Protein AF-A0A7Y4T4Z6-F1 (afdb_monomer_lite)

Foldseek 3Di:
DLVCLLVPHDLCVVCVVVVHDSVVCCVPCVVSNVVSPVNNVVVVLVVLVVCVVVPNVVSVVCCCVPPVVDDDPPPPPPDPDDPPPPPPVVVVVVVVVVVVVVVVVVVPPDPDD

Secondary structure (DSSP, 8-state):
-HHHHHTT--HHHHHHHTTS-HHHHHHHSHHHHHHHHHHHHHHHHHHHHHHHHTT-HHHHHHHHHHTS--PPPP--S---S-------HHHHHHHHHHHHHHHHHHTT-----

Structure (mmCIF, N/CA/C/O backbone):
data_AF-A0A7Y4T4Z6-F1
#
_entry.id   AF-A0A7Y4T4Z6-F1
#
loop_
_atom_site.group_PDB
_atom_site.id
_atom_site.type_symbol
_atom_site.label_atom_id
_atom_site.label_alt_id
_atom_site.label_comp_id
_atom_site.label_asym_id
_atom_site.label_entity_id
_atom_site.label_seq_id
_atom_site.pdbx_PDB_ins_code
_atom_site.Cartn_x
_atom_site.Cartn_y
_atom_site.Cartn_z
_atom_site.occupancy
_atom_site.B_iso_or_equiv
_atom_site.auth_seq_id
_atom_site.auth_comp_id
_atom_site.auth_asym_id
_atom_site.auth_atom_id
_atom_site.pdbx_PDB_model_num
ATOM 1 N N . MET A 1 1 ? -14.695 -7.159 9.136 1.00 81.31 1 MET A N 1
ATOM 2 C CA . MET A 1 1 ? -13.560 -6.290 9.527 1.00 81.31 1 MET A CA 1
ATOM 3 C C . MET A 1 1 ? -12.352 -6.483 8.627 1.00 81.31 1 MET A C 1
ATOM 5 O O . MET A 1 1 ? -11.895 -5.489 8.085 1.00 81.31 1 MET A O 1
ATOM 9 N N . ARG A 1 2 ? -11.907 -7.725 8.370 1.00 87.62 2 ARG A N 1
ATOM 10 C CA . ARG A 1 2 ? -10.784 -8.021 7.458 1.00 87.62 2 ARG A CA 1
ATOM 11 C C . ARG A 1 2 ? -10.873 -7.312 6.099 1.00 87.62 2 ARG A C 1
ATOM 13 O O . ARG A 1 2 ? -9.948 -6.604 5.742 1.00 87.62 2 ARG A O 1
ATOM 20 N N . GLN A 1 3 ? -12.008 -7.403 5.398 1.00 91.69 3 GLN A N 1
ATOM 21 C CA . GLN A 1 3 ? -12.166 -6.754 4.086 1.00 91.69 3 GLN A CA 1
ATOM 22 C C . GLN A 1 3 ? -11.968 -5.233 4.131 1.00 91.69 3 GLN A C 1
ATOM 24 O O . GLN A 1 3 ? -11.367 -4.671 3.225 1.00 91.69 3 GLN A O 1
ATOM 29 N N . LEU A 1 4 ? -12.436 -4.577 5.199 1.00 91.31 4 LEU A N 1
ATOM 30 C CA . LEU A 1 4 ? -12.262 -3.134 5.385 1.00 91.31 4 LEU A CA 1
ATOM 31 C C . LEU A 1 4 ? -10.789 -2.782 5.656 1.00 91.31 4 LEU A C 1
ATOM 33 O O . LEU A 1 4 ? -10.313 -1.747 5.207 1.00 91.31 4 LEU A O 1
ATOM 37 N N . ALA A 1 5 ? -10.052 -3.665 6.333 1.00 91.06 5 ALA A N 1
ATOM 38 C CA . ALA A 1 5 ? -8.611 -3.512 6.508 1.00 91.06 5 ALA A CA 1
ATOM 39 C C . ALA A 1 5 ? -7.831 -3.754 5.201 1.00 91.06 5 ALA A C 1
ATOM 41 O O . ALA A 1 5 ? -6.894 -3.013 4.925 1.00 91.06 5 ALA A O 1
ATOM 42 N N . ILE A 1 6 ? -8.244 -4.721 4.368 1.00 91.44 6 ILE A N 1
ATOM 43 C CA . ILE A 1 6 ? -7.610 -5.007 3.065 1.00 91.44 6 ILE A CA 1
ATOM 44 C C . ILE A 1 6 ? -7.692 -3.801 2.126 1.00 91.44 6 ILE A C 1
ATOM 46 O O . ILE A 1 6 ? -6.735 -3.482 1.428 1.00 91.44 6 ILE A O 1
ATOM 50 N N . VAL A 1 7 ? -8.826 -3.100 2.110 1.00 92.25 7 VAL A N 1
ATOM 51 C CA . VAL A 1 7 ? -8.978 -1.889 1.285 1.00 92.25 7 VAL A CA 1
ATOM 52 C C . VAL A 1 7 ? -8.260 -0.665 1.875 1.00 92.25 7 VAL A C 1
ATOM 54 O O . VAL A 1 7 ? -8.274 0.396 1.260 1.00 92.25 7 VAL A O 1
ATOM 57 N N . GLY A 1 8 ? -7.630 -0.794 3.049 1.00 90.25 8 GLY A N 1
ATOM 58 C CA . GLY A 1 8 ? -6.825 0.259 3.669 1.00 90.25 8 GLY A CA 1
ATOM 59 C C . GLY A 1 8 ? -7.607 1.289 4.488 1.00 90.25 8 GLY A C 1
ATOM 60 O O . GLY A 1 8 ? -7.092 2.383 4.714 1.00 90.25 8 GLY A O 1
ATOM 61 N N . LEU A 1 9 ? -8.831 0.986 4.942 1.00 93.38 9 LEU A N 1
ATOM 62 C CA . LEU A 1 9 ? -9.577 1.930 5.784 1.00 93.38 9 LEU A CA 1
ATOM 63 C C . LEU A 1 9 ? -8.883 2.137 7.147 1.00 93.38 9 LEU A C 1
ATOM 65 O O . LEU A 1 9 ? -8.449 1.162 7.773 1.00 93.38 9 LEU A O 1
ATOM 69 N N . PRO A 1 10 ? -8.846 3.377 7.673 1.00 92.69 10 PRO A N 1
ATOM 70 C CA . PRO A 1 10 ? -8.380 3.642 9.029 1.00 92.69 10 PRO A CA 1
ATOM 71 C C . PRO A 1 10 ? -9.191 2.868 10.077 1.00 92.69 10 PRO A C 1
ATOM 73 O O . PRO A 1 10 ? -10.418 2.782 9.995 1.00 92.69 10 PRO A O 1
ATOM 76 N N . GLN A 1 11 ? -8.523 2.347 11.114 1.00 93.06 11 GLN A N 1
ATOM 77 C CA . GLN A 1 11 ? -9.182 1.542 12.157 1.00 93.06 11 GLN A CA 1
ATOM 78 C C . GLN A 1 11 ? -10.309 2.296 12.881 1.00 93.06 11 GLN A C 1
ATOM 80 O O . GLN A 1 11 ? -11.279 1.669 13.302 1.00 93.06 11 GLN A O 1
ATOM 85 N N . ASP A 1 12 ? -10.218 3.622 12.998 1.00 94.75 12 ASP A N 1
ATOM 86 C CA . ASP A 1 12 ? -11.267 4.441 13.613 1.00 94.75 12 ASP A CA 1
ATOM 87 C C . ASP A 1 12 ? -12.540 4.487 12.761 1.00 94.75 12 ASP A C 1
ATOM 89 O O . ASP A 1 12 ? -13.646 4.423 13.298 1.00 94.75 12 ASP A O 1
ATOM 93 N N . ASP A 1 13 ? -12.414 4.520 11.434 1.00 95.88 13 ASP A N 1
ATOM 94 C CA . ASP A 1 13 ? -13.568 4.476 10.534 1.00 95.88 13 ASP A CA 1
ATOM 95 C C . ASP A 1 13 ? -14.165 3.070 10.469 1.00 95.88 13 ASP A C 1
ATOM 97 O O . ASP A 1 13 ? -15.387 2.910 10.490 1.00 95.88 13 ASP A O 1
ATOM 101 N N . ILE A 1 14 ? -13.320 2.034 10.525 1.00 94.88 14 ILE A N 1
ATOM 102 C CA . ILE A 1 14 ? -13.776 0.650 10.701 1.00 94.88 14 ILE A CA 1
ATOM 103 C C . ILE A 1 14 ? -14.560 0.515 12.013 1.00 94.88 14 ILE A C 1
ATOM 105 O O . ILE A 1 14 ? -15.605 -0.131 12.030 1.00 94.88 14 ILE A O 1
ATOM 109 N N . ALA A 1 15 ? -14.108 1.146 13.102 1.00 95.44 15 ALA A N 1
ATOM 110 C CA . ALA A 1 15 ? -14.797 1.115 14.391 1.00 95.44 15 ALA A CA 1
ATOM 111 C C . ALA A 1 15 ? -16.175 1.799 14.327 1.00 95.44 15 ALA A C 1
ATOM 113 O O . ALA A 1 15 ? -17.153 1.241 14.835 1.00 95.44 15 ALA A O 1
ATOM 114 N N . LYS A 1 16 ? -16.279 2.949 13.642 1.00 95.81 16 LYS A N 1
ATOM 115 C CA . LYS A 1 16 ? -17.558 3.642 13.389 1.00 95.81 16 LYS A CA 1
ATOM 116 C C . LYS A 1 16 ? -18.523 2.766 12.588 1.00 95.81 16 LYS A C 1
ATOM 118 O O . LYS A 1 16 ? -19.674 2.608 12.989 1.00 95.81 16 LYS A O 1
ATOM 123 N N . LEU A 1 17 ? -18.051 2.143 11.505 1.00 94.31 17 LEU A N 1
ATOM 124 C CA . LEU A 1 17 ? -18.849 1.223 10.680 1.00 94.31 17 LEU A CA 1
ATOM 125 C C . LEU A 1 17 ? -19.286 -0.021 11.466 1.00 94.31 17 LEU A C 1
ATOM 127 O O . LEU A 1 17 ? -20.420 -0.478 11.339 1.00 94.31 17 LEU A O 1
ATOM 131 N N . A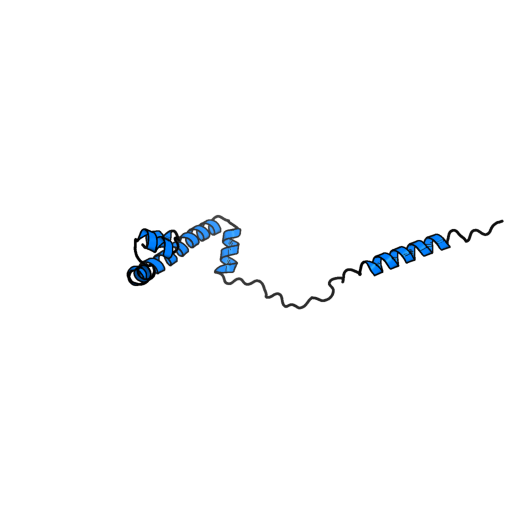LA A 1 18 ? -18.405 -0.529 12.326 1.00 91.69 18 ALA A N 1
ATOM 132 C CA . ALA A 1 18 ? -18.661 -1.639 13.237 1.00 91.69 18 ALA A CA 1
ATOM 133 C C . ALA A 1 18 ? -19.560 -1.270 14.429 1.00 91.69 18 ALA A C 1
ATOM 135 O O . ALA A 1 18 ? -19.902 -2.152 15.217 1.00 91.69 18 ALA A O 1
ATOM 136 N N . ARG A 1 19 ? -19.901 0.018 14.594 1.00 94.62 19 ARG A N 1
ATOM 137 C CA . ARG A 1 19 ? -20.644 0.569 15.738 1.00 94.62 19 ARG A CA 1
ATOM 138 C C . ARG A 1 19 ? -20.044 0.156 17.086 1.00 94.62 19 ARG A C 1
ATOM 140 O O . ARG A 1 19 ? -20.763 -0.158 18.032 1.00 94.62 19 ARG A O 1
ATOM 147 N N . CYS A 1 20 ? -18.716 0.144 17.179 1.00 94.25 20 CYS A N 1
ATOM 148 C CA . CYS A 1 20 ? -18.000 -0.208 18.402 1.00 94.25 20 CYS A CA 1
ATOM 149 C C . CYS A 1 20 ? -16.887 0.800 18.706 1.00 94.25 20 CYS A C 1
ATOM 151 O O . CYS A 1 20 ? -16.483 1.586 17.853 1.00 94.25 20 CYS A O 1
ATOM 153 N N . SER A 1 21 ? -16.375 0.786 19.940 1.00 94.00 21 SER A N 1
ATOM 154 C CA . SER A 1 21 ? -15.224 1.628 20.280 1.00 94.00 21 SER A CA 1
ATOM 155 C C . SER A 1 21 ? -13.946 1.114 19.591 1.00 94.00 21 SER A C 1
ATOM 157 O O . SER A 1 21 ? -13.776 -0.106 19.475 1.00 94.00 21 SER A O 1
ATOM 159 N N . PRO A 1 22 ? -12.981 1.982 19.227 1.00 93.56 22 PRO A N 1
ATOM 160 C CA . PRO A 1 22 ? -11.697 1.543 18.669 1.00 93.56 22 PRO A CA 1
ATOM 161 C C . PRO A 1 22 ? -10.943 0.561 19.580 1.00 93.56 22 PRO A C 1
ATOM 163 O O . PRO A 1 22 ? -10.269 -0.358 19.112 1.00 93.56 22 PRO A O 1
ATOM 166 N N . LYS A 1 23 ? -11.091 0.706 20.905 1.00 94.94 23 LYS A N 1
ATOM 167 C CA . LYS A 1 23 ? -10.522 -0.225 21.891 1.00 94.94 23 LYS A CA 1
ATOM 168 C C . LYS A 1 23 ? -11.164 -1.611 21.788 1.00 94.94 23 LYS A C 1
ATOM 170 O O . LYS A 1 23 ? -10.455 -2.613 21.831 1.00 94.94 23 LYS A O 1
ATOM 175 N N . THR A 1 24 ? -12.486 -1.672 21.623 1.00 95.38 24 THR A N 1
ATOM 176 C CA . THR A 1 24 ? -13.226 -2.925 21.410 1.00 95.38 24 THR A CA 1
ATOM 177 C C . THR A 1 24 ? -12.829 -3.574 20.089 1.00 95.38 24 THR A C 1
ATOM 179 O O . THR A 1 24 ? -12.588 -4.782 20.073 1.00 95.38 24 THR A O 1
ATOM 182 N N . LEU A 1 25 ? -12.690 -2.781 19.021 1.00 94.31 25 LEU A N 1
ATOM 183 C CA . LEU A 1 25 ? -12.268 -3.260 17.707 1.00 94.31 25 LEU A CA 1
ATOM 184 C C . LEU A 1 25 ? -10.895 -3.944 17.784 1.00 94.31 25 LEU A C 1
ATOM 186 O O . LEU A 1 25 ? -10.764 -5.103 17.404 1.00 94.31 25 LEU A O 1
ATOM 190 N N . ARG A 1 26 ? -9.891 -3.274 18.364 1.00 93.81 26 ARG A N 1
ATOM 191 C CA . ARG A 1 26 ? -8.540 -3.839 18.518 1.00 93.81 26 ARG A CA 1
ATOM 192 C C . ARG A 1 26 ? -8.479 -5.033 19.466 1.00 93.81 26 ARG A C 1
ATOM 194 O O . ARG A 1 26 ? -7.569 -5.835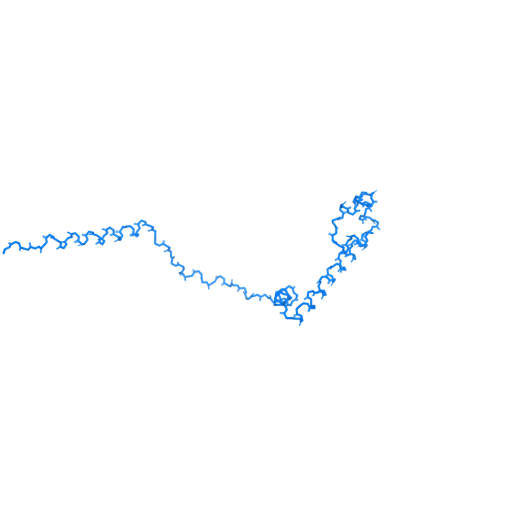 19.338 1.00 93.81 26 ARG A O 1
ATOM 201 N N . LYS A 1 27 ? -9.395 -5.155 20.431 1.00 95.06 27 LYS A N 1
ATOM 202 C CA . LYS A 1 27 ? -9.415 -6.302 21.352 1.00 95.06 27 LYS A CA 1
ATOM 203 C C . LYS A 1 27 ? -9.937 -7.571 20.676 1.00 95.06 27 LYS A C 1
ATOM 205 O O . LYS A 1 27 ? -9.391 -8.639 20.919 1.00 95.06 27 LYS A O 1
ATOM 210 N N . HIS A 1 28 ? -10.983 -7.454 19.857 1.00 94.19 28 HIS A N 1
ATOM 211 C CA . HIS A 1 28 ? -11.681 -8.617 19.296 1.00 94.19 28 HIS A CA 1
ATOM 212 C C . HIS A 1 28 ? -11.263 -8.942 17.863 1.00 94.19 28 HIS A C 1
ATOM 214 O O . HIS A 1 28 ? -11.380 -10.093 17.466 1.00 94.19 28 HIS A O 1
ATOM 220 N N . PHE A 1 29 ? -10.762 -7.955 17.113 1.00 93.81 29 PHE A N 1
ATOM 221 C CA . PHE A 1 29 ? -10.445 -8.100 15.691 1.00 93.81 29 PHE A CA 1
ATOM 222 C C . PHE A 1 29 ? -8.978 -7.795 15.354 1.00 93.81 29 PHE A C 1
ATOM 224 O O . PHE A 1 29 ? -8.669 -7.409 14.228 1.00 93.81 29 PHE A O 1
ATOM 231 N N . ARG A 1 30 ? -8.057 -7.897 16.329 1.00 93.12 30 ARG A N 1
ATOM 232 C CA . ARG A 1 30 ? -6.628 -7.587 16.112 1.00 93.12 30 ARG A CA 1
ATOM 233 C C . ARG A 1 30 ? -6.061 -8.383 14.943 1.00 93.12 30 ARG A C 1
ATOM 235 O O . ARG A 1 30 ? -5.452 -7.805 14.052 1.00 93.12 30 ARG A O 1
ATOM 242 N N . ARG A 1 31 ? -6.301 -9.693 14.955 1.00 94.19 31 ARG A N 1
ATOM 243 C CA . ARG A 1 31 ? -5.781 -10.614 13.950 1.00 94.19 31 ARG A CA 1
ATOM 244 C C . ARG A 1 31 ? -6.273 -10.238 12.555 1.00 94.19 31 ARG A C 1
ATOM 246 O O . ARG A 1 31 ? -5.467 -10.104 11.649 1.00 94.19 31 ARG A O 1
ATOM 253 N N . GLU A 1 32 ? -7.569 -9.990 12.394 1.00 93.31 32 GLU A N 1
ATOM 254 C CA . GLU A 1 32 ? -8.164 -9.624 11.107 1.00 93.31 32 GLU A CA 1
ATOM 255 C C . GLU A 1 32 ? -7.648 -8.281 10.576 1.00 93.31 32 GLU A C 1
ATOM 257 O O . GLU A 1 32 ? -7.566 -8.095 9.362 1.00 93.31 32 GLU A O 1
ATOM 262 N N . LEU A 1 33 ? -7.340 -7.334 11.470 1.00 93.44 33 LEU A N 1
ATOM 263 C CA . LEU A 1 33 ? -6.760 -6.039 11.108 1.00 93.44 33 LEU A CA 1
ATOM 264 C C . LEU A 1 33 ? -5.313 -6.193 10.629 1.00 93.44 33 LEU A C 1
ATOM 266 O O . LEU A 1 33 ? -4.948 -5.614 9.607 1.00 93.44 33 LEU A O 1
ATOM 270 N N . ASP A 1 34 ? -4.513 -6.985 11.342 1.00 92.19 34 ASP A N 1
ATOM 271 C CA . ASP A 1 34 ? -3.105 -7.203 11.010 1.00 92.19 34 ASP A CA 1
ATOM 272 C C . ASP A 1 34 ? -2.967 -8.034 9.718 1.00 92.19 34 ASP A C 1
ATOM 274 O O . ASP A 1 34 ? -2.230 -7.657 8.805 1.00 92.19 34 ASP A O 1
ATOM 278 N N . GLU A 1 35 ? -3.739 -9.119 9.595 1.00 95.00 35 GLU A N 1
ATOM 279 C CA . GLU A 1 35 ? -3.799 -9.951 8.386 1.00 95.00 35 GLU A CA 1
ATOM 280 C C . GLU A 1 35 ? -4.294 -9.153 7.178 1.00 95.00 35 GLU A C 1
ATOM 282 O O . GLU A 1 35 ? -3.711 -9.249 6.100 1.00 95.00 35 GLU A O 1
ATOM 287 N N . GLY A 1 36 ? -5.335 -8.329 7.353 1.00 93.50 36 GLY A N 1
ATOM 288 C CA . GLY A 1 36 ? -5.872 -7.503 6.274 1.00 93.50 36 GLY A CA 1
ATOM 289 C C . GLY A 1 36 ? -4.853 -6.490 5.747 1.00 93.50 36 GLY A C 1
ATOM 290 O O . GLY A 1 36 ? -4.718 -6.336 4.535 1.00 93.50 36 GLY A O 1
ATOM 291 N N . GLY A 1 37 ? -4.081 -5.855 6.634 1.00 91.81 37 GLY A N 1
ATOM 292 C CA . GLY A 1 37 ? -3.002 -4.951 6.229 1.00 91.81 37 GLY A CA 1
ATOM 293 C C . GLY A 1 37 ? -1.861 -5.671 5.500 1.00 91.81 37 GLY A C 1
ATOM 294 O O . GLY A 1 37 ? -1.355 -5.180 4.489 1.00 91.81 37 GLY A O 1
ATOM 295 N N . ALA A 1 38 ? -1.466 -6.855 5.975 1.00 93.62 38 ALA A N 1
ATOM 296 C CA . ALA A 1 38 ? -0.443 -7.665 5.314 1.00 93.62 38 ALA A CA 1
ATOM 297 C C . ALA A 1 38 ? -0.887 -8.123 3.914 1.00 93.62 38 ALA A C 1
ATOM 299 O O . ALA A 1 38 ? -0.109 -8.056 2.961 1.00 93.62 38 ALA A O 1
ATOM 300 N N . GLU A 1 39 ? -2.145 -8.534 3.778 1.00 95.19 39 GLU A N 1
ATOM 301 C CA . GLU A 1 39 ? -2.741 -8.950 2.511 1.00 95.19 39 GLU A CA 1
ATOM 302 C C . GLU A 1 39 ? -2.856 -7.795 1.514 1.00 95.19 39 GLU A C 1
ATOM 304 O O . GLU A 1 39 ? -2.466 -7.957 0.359 1.00 95.19 39 GLU A O 1
ATOM 309 N N . ALA A 1 40 ? -3.292 -6.611 1.957 1.00 93.38 40 ALA A N 1
ATOM 310 C CA . ALA A 1 40 ? -3.311 -5.404 1.129 1.00 93.38 40 ALA A CA 1
ATOM 311 C C . ALA A 1 40 ? -1.924 -5.111 0.537 1.00 93.38 40 ALA A C 1
ATOM 313 O O . ALA A 1 40 ? -1.765 -4.931 -0.674 1.00 93.38 40 ALA A O 1
ATOM 314 N N . ASN A 1 41 ? -0.899 -5.141 1.392 1.00 92.25 41 ASN A N 1
ATOM 315 C CA . ASN A 1 41 ? 0.484 -4.928 0.984 1.00 92.25 41 ASN A CA 1
ATOM 316 C C . ASN A 1 41 ? 0.966 -6.001 -0.003 1.00 92.25 41 ASN A C 1
ATOM 318 O O . ASN A 1 41 ? 1.666 -5.677 -0.963 1.00 92.25 41 ASN A O 1
ATOM 322 N N . ALA A 1 42 ? 0.596 -7.267 0.208 1.00 93.88 42 ALA A N 1
ATOM 323 C CA . ALA A 1 42 ? 0.948 -8.362 -0.690 1.00 93.88 42 ALA A CA 1
ATOM 324 C C . ALA A 1 42 ? 0.287 -8.216 -2.071 1.00 93.88 42 ALA A C 1
ATOM 326 O O . ALA A 1 42 ? 0.959 -8.408 -3.086 1.00 93.88 42 ALA A O 1
ATOM 327 N N . LEU A 1 43 ? -0.990 -7.824 -2.123 1.00 94.62 43 LEU A N 1
ATOM 328 C CA . LEU A 1 43 ? -1.722 -7.595 -3.373 1.00 94.62 43 LEU A CA 1
ATOM 329 C C . LEU A 1 43 ? -1.085 -6.473 -4.198 1.00 94.62 43 LEU A C 1
ATOM 331 O O . LEU A 1 43 ? -0.751 -6.674 -5.367 1.00 94.62 43 LEU A O 1
ATOM 335 N N . VAL A 1 44 ? -0.842 -5.314 -3.578 1.00 93.25 44 VAL A N 1
ATOM 336 C CA . VAL A 1 44 ? -0.200 -4.173 -4.250 1.00 93.25 44 VAL A CA 1
ATOM 337 C C . VAL A 1 44 ? 1.214 -4.532 -4.710 1.00 93.25 44 VAL A C 1
ATOM 339 O O . VAL A 1 44 ? 1.595 -4.219 -5.839 1.00 93.25 44 VAL A O 1
ATOM 342 N N . ALA A 1 45 ? 1.983 -5.247 -3.883 1.00 93.44 45 ALA A N 1
ATOM 343 C CA . ALA A 1 45 ? 3.304 -5.732 -4.271 1.00 93.44 45 ALA A CA 1
ATOM 344 C C . ALA A 1 45 ? 3.245 -6.698 -5.469 1.00 93.44 45 ALA A C 1
ATOM 346 O O . ALA A 1 45 ? 4.103 -6.625 -6.349 1.00 93.44 45 ALA A O 1
ATOM 347 N N . GLY A 1 46 ? 2.229 -7.564 -5.539 1.00 94.94 46 GLY A N 1
ATOM 348 C CA . GLY A 1 46 ? 1.996 -8.467 -6.666 1.00 94.94 46 GLY A CA 1
ATOM 349 C C . GLY A 1 46 ? 1.730 -7.722 -7.975 1.00 94.94 46 GLY A C 1
ATOM 350 O O . GLY A 1 46 ? 2.356 -8.030 -8.992 1.00 94.94 46 GLY A O 1
ATOM 351 N N . PHE A 1 47 ? 0.873 -6.696 -7.950 1.00 95.81 47 PHE A N 1
ATOM 352 C CA . PHE A 1 47 ? 0.634 -5.845 -9.121 1.00 95.81 47 PHE A CA 1
ATOM 353 C C . PHE A 1 47 ? 1.896 -5.112 -9.563 1.00 95.81 47 PHE A C 1
ATOM 355 O O . PHE A 1 47 ? 2.219 -5.084 -10.750 1.00 95.81 47 PHE A O 1
ATOM 362 N N . LEU A 1 48 ? 2.650 -4.569 -8.609 1.00 95.81 48 LEU A N 1
ATOM 363 C CA . LEU A 1 48 ? 3.885 -3.860 -8.912 1.00 95.81 48 LEU A CA 1
ATOM 364 C C . LEU A 1 48 ? 4.944 -4.788 -9.522 1.00 95.81 48 LEU A C 1
ATOM 366 O O . LEU A 1 48 ? 5.631 -4.403 -10.465 1.00 95.81 48 LEU A O 1
ATOM 370 N N . PHE A 1 49 ? 5.042 -6.026 -9.036 1.00 94.94 49 PHE A N 1
ATOM 371 C CA . PHE A 1 49 ? 5.923 -7.043 -9.604 1.00 94.94 49 PHE A CA 1
ATOM 372 C C . PHE A 1 49 ? 5.543 -7.391 -11.050 1.00 94.94 49 PHE A C 1
ATOM 374 O O . PHE A 1 49 ? 6.412 -7.461 -11.920 1.00 94.94 49 PHE A O 1
ATOM 381 N N . GLN A 1 50 ? 4.248 -7.560 -11.335 1.00 97.56 50 GLN A N 1
ATOM 382 C CA . GLN A 1 50 ? 3.770 -7.784 -12.703 1.00 97.56 50 GLN A CA 1
ATOM 383 C C . GLN A 1 50 ? 4.075 -6.586 -13.613 1.00 97.56 50 GLN A C 1
ATOM 385 O O . GLN A 1 50 ? 4.580 -6.778 -14.719 1.00 97.56 50 GLN A O 1
ATOM 390 N N . ALA A 1 51 ? 3.857 -5.357 -13.135 1.00 97.25 51 ALA A N 1
ATOM 391 C CA . ALA A 1 51 ? 4.187 -4.140 -13.873 1.00 97.25 51 ALA A CA 1
ATOM 392 C C . ALA A 1 51 ? 5.694 -4.030 -14.162 1.00 97.25 51 ALA A C 1
ATOM 394 O O . ALA A 1 51 ? 6.088 -3.696 -15.279 1.00 97.25 51 ALA A O 1
ATOM 395 N N . ALA A 1 52 ? 6.545 -4.365 -13.188 1.00 96.62 52 ALA A N 1
ATOM 396 C CA . ALA A 1 52 ? 7.991 -4.394 -13.373 1.00 96.62 52 ALA A CA 1
ATOM 397 C C . ALA A 1 52 ? 8.405 -5.411 -14.451 1.00 96.62 52 ALA A C 1
ATOM 399 O O . ALA A 1 52 ? 9.208 -5.076 -15.324 1.00 96.62 52 ALA A O 1
ATOM 400 N N . LYS A 1 53 ? 7.814 -6.618 -14.450 1.00 96.50 53 LYS A N 1
ATOM 401 C CA . LYS A 1 53 ? 8.030 -7.634 -15.500 1.00 96.50 53 LYS A CA 1
ATOM 402 C C . LYS A 1 53 ? 7.573 -7.172 -16.885 1.00 96.50 53 LYS A C 1
ATOM 404 O O . LYS A 1 53 ? 8.187 -7.558 -17.872 1.00 96.50 53 LYS A O 1
ATOM 409 N N . ALA A 1 54 ? 6.526 -6.354 -16.957 1.00 97.75 54 ALA A N 1
ATOM 410 C CA . ALA A 1 54 ? 6.010 -5.788 -18.202 1.00 97.75 54 ALA A CA 1
ATOM 411 C C . ALA A 1 54 ? 6.818 -4.579 -18.720 1.00 97.75 54 ALA A C 1
ATOM 413 O O . ALA A 1 54 ? 6.446 -3.989 -19.730 1.00 97.75 54 ALA A O 1
ATOM 414 N N . GLY A 1 55 ? 7.912 -4.195 -18.049 1.00 96.25 55 GLY A N 1
ATOM 415 C CA . GLY A 1 55 ? 8.792 -3.111 -18.498 1.00 96.25 55 GLY A CA 1
ATOM 416 C C . GLY A 1 55 ? 8.520 -1.747 -17.859 1.00 96.25 55 GLY A C 1
ATOM 417 O O . GLY A 1 55 ? 9.104 -0.753 -18.285 1.00 96.25 55 GLY A O 1
ATOM 418 N N . ASN A 1 56 ? 7.669 -1.656 -16.831 1.00 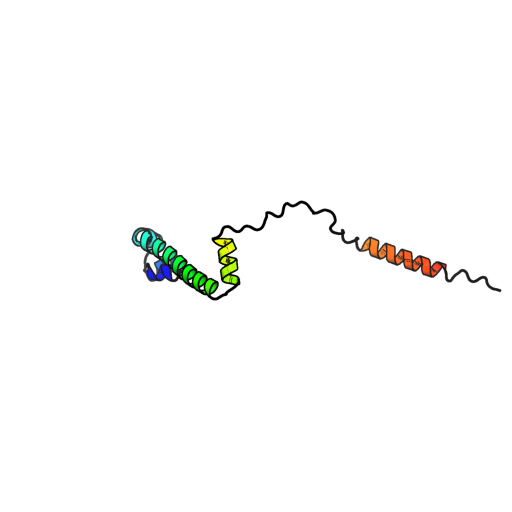97.94 56 ASN A N 1
ATOM 419 C CA . ASN A 1 56 ? 7.479 -0.400 -16.107 1.00 97.94 56 ASN A CA 1
ATOM 420 C C . ASN A 1 56 ? 8.748 -0.047 -15.304 1.00 97.94 56 ASN A C 1
ATOM 422 O O . ASN A 1 56 ? 9.013 -0.620 -14.244 1.00 97.94 56 ASN A O 1
ATOM 426 N N . VAL A 1 57 ? 9.512 0.927 -15.805 1.00 96.62 57 VAL A N 1
ATOM 427 C CA . VAL A 1 57 ? 10.793 1.363 -15.223 1.00 96.62 57 VAL A CA 1
ATOM 428 C C . VAL A 1 57 ? 10.625 1.889 -13.796 1.00 96.62 57 VAL A C 1
ATOM 430 O O . VAL A 1 57 ? 11.444 1.585 -12.933 1.00 96.62 57 VAL A O 1
ATOM 433 N N . ALA A 1 58 ? 9.547 2.619 -13.496 1.00 96.12 58 ALA A N 1
ATOM 434 C CA . ALA A 1 58 ? 9.306 3.131 -12.147 1.00 96.12 58 ALA A CA 1
ATOM 435 C C . ALA A 1 58 ? 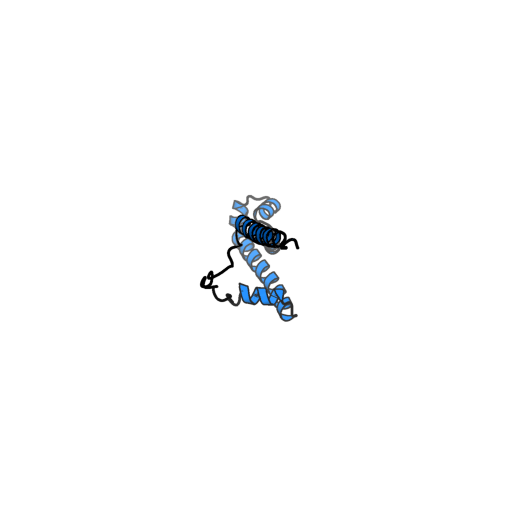9.099 1.991 -11.133 1.00 96.12 58 ALA A C 1
ATOM 437 O O . ALA A 1 58 ? 9.667 2.024 -10.040 1.00 96.12 58 ALA A O 1
ATOM 438 N N . ALA A 1 59 ? 8.355 0.947 -11.512 1.00 95.50 59 ALA A N 1
ATOM 439 C CA . ALA A 1 59 ? 8.172 -0.247 -10.688 1.00 95.50 59 ALA A CA 1
ATOM 440 C C . ALA A 1 59 ? 9.492 -1.013 -10.469 1.00 95.50 59 ALA A C 1
ATOM 442 O O . ALA A 1 59 ? 9.773 -1.457 -9.354 1.00 95.50 59 ALA A O 1
ATOM 443 N N . GLN A 1 60 ? 10.332 -1.120 -11.505 1.00 95.81 60 GLN A N 1
ATOM 444 C CA . GLN A 1 60 ? 11.662 -1.736 -11.413 1.00 95.81 60 GLN A CA 1
ATOM 445 C C . GLN A 1 60 ? 12.595 -0.945 -10.483 1.00 95.81 60 GLN A C 1
ATOM 447 O O . GLN A 1 60 ? 13.208 -1.525 -9.586 1.00 95.81 60 GLN A O 1
ATOM 452 N N . ILE A 1 61 ? 12.658 0.383 -10.641 1.00 93.88 61 ILE A N 1
ATOM 453 C CA . ILE A 1 61 ? 13.447 1.275 -9.778 1.00 93.88 61 ILE A CA 1
ATOM 454 C C . ILE A 1 61 ? 12.984 1.156 -8.328 1.00 93.88 61 ILE A C 1
ATOM 456 O O . ILE A 1 61 ? 13.811 0.993 -7.428 1.00 93.88 61 ILE A O 1
ATOM 460 N N . PHE A 1 62 ? 11.669 1.209 -8.093 1.00 92.31 62 PHE A N 1
ATOM 461 C CA . PHE A 1 62 ? 11.109 1.022 -6.760 1.00 92.31 62 PHE A CA 1
ATOM 462 C C . PHE A 1 62 ? 11.568 -0.307 -6.154 1.00 92.31 62 PHE A C 1
ATOM 464 O O . PHE A 1 62 ? 12.013 -0.332 -5.007 1.00 92.31 62 PHE A O 1
ATOM 471 N N . TRP A 1 63 ? 11.501 -1.407 -6.908 1.00 90.88 63 TRP A N 1
ATOM 472 C CA . TRP A 1 63 ? 11.896 -2.727 -6.420 1.00 90.88 63 TRP A CA 1
ATOM 473 C C . TRP A 1 63 ? 13.379 -2.796 -6.038 1.00 90.88 63 TRP A C 1
ATOM 475 O O . TRP A 1 63 ? 13.728 -3.305 -4.966 1.00 90.88 63 TRP A O 1
ATOM 485 N N . LEU A 1 64 ? 14.262 -2.252 -6.881 1.00 92.75 64 LEU A N 1
ATOM 486 C CA . LEU A 1 64 ? 15.698 -2.241 -6.607 1.00 92.75 64 LEU A CA 1
ATOM 487 C C . LEU A 1 64 ? 16.025 -1.419 -5.352 1.00 92.75 64 LEU A C 1
ATOM 489 O O . LEU A 1 64 ? 16.755 -1.897 -4.481 1.00 92.75 64 LEU A O 1
ATOM 493 N N . LYS A 1 65 ? 15.411 -0.239 -5.210 1.00 88.38 65 LYS A N 1
ATOM 494 C CA . LYS A 1 65 ? 15.606 0.645 -4.051 1.00 88.38 65 LYS A CA 1
ATOM 495 C C . LYS A 1 65 ? 15.038 0.063 -2.752 1.00 88.38 65 LYS A C 1
ATOM 497 O O . LYS A 1 65 ? 15.695 0.107 -1.719 1.00 88.38 65 LYS A O 1
ATOM 502 N N . THR A 1 66 ? 13.818 -0.473 -2.781 1.00 86.31 66 THR A N 1
ATOM 503 C CA . THR A 1 66 ? 13.075 -0.815 -1.550 1.00 86.31 66 THR A CA 1
ATOM 504 C C . THR A 1 66 ? 13.218 -2.268 -1.107 1.00 86.31 66 THR A C 1
ATOM 506 O O . THR A 1 66 ? 13.122 -2.551 0.086 1.00 86.31 66 THR A O 1
ATOM 509 N N . ARG A 1 67 ? 13.439 -3.205 -2.038 1.00 82.62 67 ARG A N 1
ATOM 510 C CA . ARG A 1 67 ? 13.488 -4.649 -1.742 1.00 82.62 67 ARG A CA 1
ATOM 511 C C . ARG A 1 67 ? 14.845 -5.278 -2.019 1.00 82.62 67 ARG A C 1
ATOM 513 O O . ARG A 1 67 ? 15.254 -6.150 -1.259 1.00 82.62 67 ARG A O 1
ATOM 520 N N . SER A 1 68 ? 15.566 -4.816 -3.041 1.00 82.56 68 SER A N 1
ATOM 521 C CA . SER A 1 68 ? 16.886 -5.375 -3.391 1.00 82.56 68 SER A CA 1
ATOM 522 C C . SER A 1 68 ? 18.042 -4.754 -2.601 1.00 82.56 68 SER A C 1
ATOM 524 O O . SER A 1 68 ? 19.194 -5.101 -2.836 1.00 82.56 68 SER A O 1
ATOM 526 N N . ARG A 1 69 ? 17.739 -3.853 -1.651 1.00 79.50 69 ARG A N 1
ATOM 527 C CA . ARG A 1 69 ? 18.719 -3.144 -0.809 1.00 79.50 69 ARG A CA 1
ATOM 528 C C . ARG A 1 69 ? 19.776 -2.394 -1.624 1.00 79.50 69 ARG A C 1
ATOM 530 O O . ARG A 1 69 ? 20.884 -2.181 -1.137 1.00 79.50 69 ARG A O 1
ATOM 537 N N . TRP A 1 70 ? 19.436 -1.979 -2.845 1.00 81.69 70 TRP A N 1
ATOM 538 C CA . TRP A 1 70 ? 20.332 -1.159 -3.640 1.00 81.69 70 TRP A CA 1
ATOM 539 C C . TRP A 1 70 ? 20.343 0.254 -3.064 1.00 81.69 70 TRP A C 1
ATOM 541 O O . TRP A 1 70 ? 19.407 1.034 -3.244 1.00 81.69 70 TRP A O 1
ATOM 551 N N . GLN A 1 71 ? 21.396 0.542 -2.310 1.00 76.56 71 GLN A N 1
ATOM 552 C CA . GLN A 1 71 ? 21.718 1.880 -1.846 1.00 76.56 71 GLN A CA 1
ATOM 553 C C . GLN A 1 71 ? 22.650 2.505 -2.888 1.00 76.56 71 GLN A C 1
ATOM 555 O O . GLN A 1 71 ? 23.604 1.837 -3.306 1.00 76.56 71 GLN A O 1
ATOM 560 N N . PRO A 1 72 ? 22.408 3.752 -3.328 1.00 73.00 72 PRO A N 1
ATOM 561 C CA . PRO A 1 72 ? 23.467 4.495 -3.992 1.00 73.00 72 PRO A CA 1
ATOM 562 C C . PRO A 1 72 ? 24.673 4.560 -3.038 1.00 73.00 72 PRO A C 1
ATOM 564 O O . PRO A 1 72 ? 24.472 4.550 -1.817 1.00 73.00 72 PRO A O 1
ATOM 567 N N . PRO A 1 73 ? 25.913 4.581 -3.558 1.00 77.25 73 PRO A N 1
ATOM 568 C CA . PRO A 1 73 ? 27.080 4.837 -2.726 1.00 77.25 73 PRO A CA 1
ATOM 569 C C . PRO A 1 73 ? 26.791 6.054 -1.851 1.00 77.25 73 PRO A C 1
ATOM 571 O O . PRO A 1 73 ? 26.249 7.040 -2.353 1.00 77.25 73 PRO A O 1
ATOM 574 N N . ALA A 1 74 ? 27.086 5.960 -0.551 1.00 70.88 74 ALA A N 1
ATOM 575 C CA . ALA A 1 74 ? 27.016 7.131 0.305 1.00 70.88 74 ALA A CA 1
ATOM 576 C C . ALA A 1 74 ? 27.858 8.206 -0.375 1.00 70.88 74 ALA A C 1
ATOM 578 O O . ALA A 1 74 ? 29.030 7.960 -0.669 1.00 70.88 74 ALA A O 1
ATOM 579 N N . GLU A 1 75 ? 27.251 9.348 -0.683 1.00 63.16 75 GLU A N 1
ATOM 580 C CA . GLU A 1 75 ? 28.010 10.512 -1.099 1.00 63.16 75 GLU A CA 1
ATOM 581 C C . GLU A 1 75 ? 28.878 10.865 0.104 1.00 63.16 75 GLU A C 1
ATOM 583 O O . GLU A 1 75 ? 28.431 11.493 1.064 1.00 63.16 75 GLU A O 1
ATOM 588 N N . THR A 1 76 ? 30.105 10.342 0.128 1.00 53.97 76 THR A N 1
ATOM 589 C CA . THR A 1 76 ? 31.147 10.876 0.984 1.00 53.97 76 THR A CA 1
ATOM 590 C C . THR A 1 76 ? 31.200 12.341 0.628 1.00 53.97 76 THR A C 1
ATOM 592 O O . THR A 1 76 ? 31.561 12.692 -0.492 1.00 53.97 76 THR A O 1
ATOM 595 N N . SER A 1 77 ? 30.773 13.174 1.570 1.00 56.00 77 SER A N 1
ATOM 596 C CA . SER A 1 77 ? 30.960 14.614 1.578 1.00 56.00 77 SER A CA 1
ATOM 597 C C . SER A 1 77 ? 32.463 14.899 1.564 1.00 56.00 77 SER A C 1
ATOM 599 O O . SER A 1 77 ? 33.081 15.178 2.586 1.00 56.00 77 SER A O 1
ATOM 601 N N . ALA A 1 78 ? 33.069 14.713 0.406 1.00 56.09 78 ALA A N 1
ATOM 602 C CA . ALA A 1 78 ? 34.452 14.969 0.083 1.00 56.09 78 ALA A CA 1
ATOM 603 C C . ALA A 1 78 ? 34.425 15.481 -1.354 1.00 56.09 78 ALA A C 1
ATOM 605 O O . ALA A 1 78 ? 34.757 14.751 -2.273 1.00 56.09 78 ALA A O 1
ATOM 606 N N . ASP A 1 79 ? 33.826 16.667 -1.509 1.00 53.19 79 ASP A N 1
ATOM 607 C CA . ASP A 1 79 ? 34.181 17.706 -2.484 1.00 53.19 79 ASP A CA 1
ATOM 608 C C . ASP A 1 79 ? 33.171 18.867 -2.402 1.00 53.19 79 ASP A C 1
ATOM 610 O O . ASP A 1 79 ? 32.527 19.261 -3.367 1.00 53.19 79 ASP A O 1
ATOM 614 N N . THR A 1 80 ? 33.063 19.502 -1.230 1.00 47.38 80 THR A N 1
ATOM 615 C CA . THR A 1 80 ? 32.866 20.962 -1.207 1.00 47.38 80 THR A CA 1
ATOM 616 C C . THR A 1 80 ? 34.242 21.616 -1.245 1.00 47.38 80 THR A C 1
ATOM 618 O O . THR A 1 80 ? 34.675 22.256 -0.289 1.00 47.38 80 THR A O 1
ATOM 621 N N . ALA A 1 81 ? 34.970 21.407 -2.338 1.00 54.12 81 ALA A N 1
ATOM 622 C CA . ALA A 1 81 ? 36.159 22.172 -2.664 1.00 54.12 81 ALA A CA 1
ATOM 623 C C . ALA A 1 81 ? 35.878 22.899 -3.983 1.00 54.12 81 ALA A C 1
ATOM 625 O O . ALA A 1 81 ? 35.924 22.307 -5.054 1.00 54.12 81 ALA A O 1
ATOM 626 N N . LYS A 1 82 ? 35.581 24.199 -3.850 1.00 52.97 82 LYS A N 1
ATOM 627 C CA . LYS A 1 82 ? 35.282 25.187 -4.903 1.00 52.97 82 LYS A CA 1
ATOM 628 C C . LYS A 1 82 ? 33.932 25.025 -5.609 1.00 52.97 82 LYS A C 1
ATOM 630 O O . LYS A 1 82 ? 33.862 24.804 -6.810 1.00 52.97 82 LYS A O 1
ATOM 635 N N . ALA A 1 83 ? 32.854 25.271 -4.869 1.00 47.25 83 ALA A N 1
ATOM 636 C CA . ALA A 1 83 ? 31.789 26.067 -5.468 1.00 47.25 83 ALA A CA 1
ATOM 637 C C . ALA A 1 83 ? 32.322 27.503 -5.550 1.00 47.25 83 ALA A C 1
ATOM 639 O O . ALA A 1 83 ? 32.765 28.038 -4.530 1.00 47.25 83 ALA A O 1
ATOM 640 N N . ASP A 1 84 ? 32.351 28.081 -6.748 1.00 59.81 84 ASP A N 1
ATOM 641 C CA . ASP A 1 84 ? 32.623 29.499 -6.953 1.00 59.81 84 ASP A CA 1
ATOM 642 C C . ASP A 1 84 ? 31.710 30.297 -6.020 1.00 59.81 84 ASP A C 1
ATOM 644 O O . ASP A 1 84 ? 30.488 30.302 -6.181 1.00 59.81 84 ASP A O 1
ATOM 648 N N . THR A 1 85 ? 32.284 30.915 -4.985 1.00 57.44 85 THR A N 1
ATOM 649 C CA . THR A 1 85 ? 31.549 31.879 -4.171 1.00 57.44 85 THR A CA 1
ATOM 650 C C . THR A 1 85 ? 31.040 32.933 -5.148 1.00 57.44 85 THR A C 1
ATOM 652 O O . THR A 1 85 ? 31.886 33.527 -5.823 1.00 57.44 85 THR A O 1
ATOM 655 N N . PRO A 1 86 ? 29.718 33.163 -5.271 1.00 57.91 86 PRO A N 1
ATOM 656 C CA . PRO A 1 86 ? 29.224 34.222 -6.133 1.00 57.91 86 PRO A CA 1
ATOM 657 C C . PRO A 1 86 ? 29.907 35.502 -5.668 1.00 57.91 86 PRO A C 1
ATOM 659 O O . PRO A 1 86 ? 29.805 35.883 -4.498 1.00 57.91 86 PRO A O 1
ATOM 662 N N . GLU A 1 87 ? 30.734 36.068 -6.546 1.00 66.88 87 GLU A N 1
ATOM 663 C CA . GLU A 1 87 ? 31.468 37.286 -6.253 1.00 66.88 87 GLU A CA 1
ATOM 664 C C . GLU A 1 87 ? 30.428 38.327 -5.843 1.00 66.88 87 GLU A C 1
ATOM 666 O O . GLU A 1 87 ? 29.489 38.587 -6.589 1.00 66.88 87 GLU A O 1
ATOM 671 N N . SER A 1 88 ? 30.529 38.823 -4.605 1.00 71.25 88 SER A N 1
ATOM 672 C CA . SER A 1 88 ? 29.529 39.716 -4.017 1.00 71.25 88 SER A CA 1
ATOM 673 C C . SER A 1 88 ? 29.239 40.870 -4.970 1.00 71.25 88 SER A C 1
ATOM 675 O O . SER A 1 88 ? 30.194 41.473 -5.465 1.00 71.25 88 SER A O 1
ATOM 677 N N . ASP A 1 89 ? 27.963 41.201 -5.172 1.00 68.56 89 ASP A N 1
ATOM 678 C CA . ASP A 1 89 ? 27.508 42.224 -6.124 1.00 68.56 89 ASP A CA 1
ATOM 679 C C . ASP A 1 89 ? 28.305 43.540 -6.020 1.00 68.56 89 ASP A C 1
ATOM 681 O O . ASP A 1 89 ? 28.624 44.159 -7.034 1.00 68.56 89 ASP A O 1
ATOM 685 N N . ASP A 1 90 ? 28.739 43.916 -4.812 1.00 74.12 90 ASP A N 1
ATOM 686 C CA . ASP A 1 90 ? 29.592 45.083 -4.556 1.00 74.12 90 ASP A CA 1
ATOM 687 C C . ASP A 1 90 ? 30.925 45.058 -5.324 1.00 74.12 90 ASP A C 1
ATOM 689 O O . ASP A 1 90 ? 31.340 46.073 -5.884 1.00 74.12 90 ASP A O 1
ATOM 693 N N . LYS A 1 91 ? 31.575 43.892 -5.410 1.00 74.56 91 LYS A N 1
ATOM 694 C CA . LYS A 1 91 ? 32.840 43.697 -6.139 1.00 74.56 91 LYS A CA 1
ATOM 695 C C . LYS A 1 91 ? 32.630 43.702 -7.646 1.00 74.56 91 LYS A C 1
ATOM 697 O O . LYS A 1 91 ? 33.445 44.259 -8.379 1.00 74.56 91 LYS A O 1
ATOM 702 N N . ILE A 1 92 ? 31.513 43.140 -8.113 1.00 77.62 92 ILE A N 1
ATOM 703 C CA . ILE A 1 92 ? 31.126 43.192 -9.529 1.00 77.62 92 ILE A CA 1
ATOM 704 C C . ILE A 1 92 ? 30.918 44.655 -9.943 1.00 77.62 92 ILE A C 1
ATOM 706 O O . ILE A 1 92 ? 31.460 45.102 -10.957 1.00 77.62 92 ILE A O 1
ATOM 710 N N . ILE A 1 93 ? 30.200 45.427 -9.123 1.00 78.56 93 ILE A N 1
ATOM 711 C CA . ILE A 1 93 ? 29.946 46.854 -9.351 1.00 78.56 93 ILE A CA 1
ATOM 712 C C . ILE A 1 93 ? 31.247 47.666 -9.282 1.00 78.56 93 ILE A C 1
ATOM 714 O O . ILE A 1 93 ? 31.451 48.567 -10.099 1.00 78.56 93 ILE A O 1
ATOM 718 N N . GLU A 1 94 ? 32.144 47.366 -8.342 1.00 85.81 94 GLU A N 1
ATOM 719 C CA . GLU A 1 94 ? 33.445 48.031 -8.224 1.00 85.81 94 GLU A CA 1
ATOM 720 C C . GLU A 1 94 ? 34.326 47.779 -9.454 1.00 85.81 94 GLU A C 1
ATOM 722 O O . GLU A 1 94 ? 34.845 48.733 -10.041 1.00 85.81 94 GLU A O 1
ATOM 727 N N . ASN A 1 95 ? 34.405 46.530 -9.918 1.00 81.31 95 ASN A N 1
ATOM 728 C CA . ASN A 1 95 ? 35.150 46.158 -11.119 1.00 81.31 95 ASN A CA 1
ATOM 729 C C . ASN A 1 95 ? 34.571 46.819 -12.381 1.00 81.31 95 ASN A C 1
ATOM 731 O O . ASN A 1 95 ? 35.327 47.297 -13.229 1.00 81.31 95 ASN A O 1
ATOM 735 N N . MET A 1 96 ? 33.242 46.927 -12.502 1.00 80.88 96 MET A 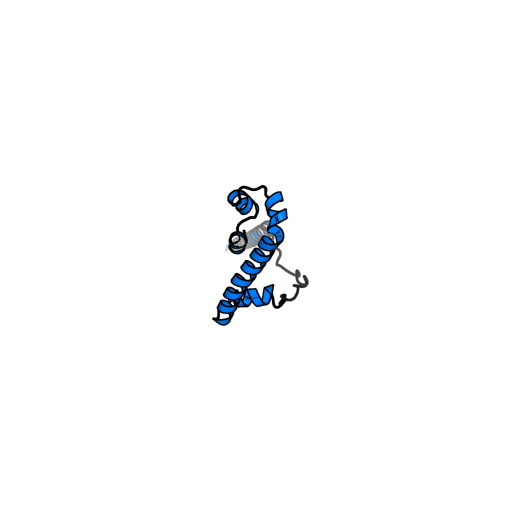N 1
ATOM 736 C CA . MET A 1 96 ? 32.601 47.659 -13.604 1.00 80.88 96 MET A CA 1
ATOM 737 C C . MET A 1 96 ? 32.913 49.163 -13.556 1.00 80.88 96 MET A C 1
ATOM 739 O O . MET A 1 96 ? 33.278 49.750 -14.576 1.00 80.88 96 MET A O 1
ATOM 743 N N . LYS A 1 97 ? 32.854 49.787 -12.372 1.00 83.88 97 LYS A N 1
ATOM 744 C CA . LYS A 1 97 ? 33.220 51.204 -12.178 1.00 83.88 97 LYS A CA 1
ATOM 745 C C . LYS A 1 97 ? 34.705 51.470 -12.429 1.00 83.88 97 LYS A C 1
ATOM 747 O O . LYS A 1 97 ? 35.057 52.557 -12.880 1.00 83.88 97 LYS A O 1
ATOM 752 N N . ALA A 1 98 ? 35.582 50.520 -12.109 1.00 85.56 98 ALA A N 1
ATOM 753 C CA . ALA A 1 98 ? 37.014 50.627 -12.375 1.00 85.56 98 ALA A CA 1
ATOM 754 C C . ALA A 1 98 ? 37.304 50.572 -13.881 1.00 85.56 98 ALA A C 1
ATOM 756 O O . ALA A 1 98 ? 38.099 51.366 -14.376 1.00 85.56 98 ALA A O 1
ATOM 757 N N . ARG A 1 99 ? 36.605 49.701 -14.623 1.00 82.50 99 ARG A N 1
ATOM 758 C CA . ARG A 1 99 ? 36.728 49.607 -16.087 1.00 82.50 99 ARG A CA 1
ATOM 759 C C . ARG A 1 99 ? 36.189 50.843 -16.807 1.00 82.50 99 ARG A C 1
ATOM 761 O O . ARG A 1 99 ? 36.830 51.289 -17.748 1.00 82.50 99 ARG A O 1
ATOM 768 N N . MET A 1 100 ? 35.085 51.440 -16.345 1.00 74.44 100 MET A N 1
ATOM 769 C CA . MET A 1 100 ? 34.588 52.699 -16.929 1.00 74.44 100 MET A CA 1
ATOM 770 C C . MET A 1 100 ? 35.540 53.880 -16.692 1.00 74.44 100 MET A C 1
ATOM 772 O O . MET A 1 100 ? 35.776 54.657 -17.607 1.00 74.44 100 MET A O 1
ATOM 776 N N . ARG A 1 101 ? 36.175 53.965 -15.515 1.00 78.75 101 ARG A N 1
ATOM 777 C CA . ARG A 1 101 ? 37.163 55.020 -15.213 1.00 78.75 101 ARG A CA 1
ATOM 778 C C . ARG A 1 101 ? 38.459 54.935 -16.025 1.00 78.75 101 ARG A C 1
ATOM 780 O O . ARG A 1 101 ? 39.210 55.904 -16.051 1.00 78.75 101 ARG A O 1
ATOM 787 N N . LEU A 1 102 ? 38.755 53.781 -16.622 1.00 66.56 102 LEU A N 1
ATOM 788 C CA . LEU A 1 102 ? 39.881 53.636 -17.547 1.00 66.56 102 LEU A CA 1
ATOM 789 C C . LEU A 1 102 ? 39.517 54.150 -18.940 1.00 66.56 102 LEU A C 1
ATOM 791 O O . LEU A 1 102 ? 40.337 54.814 -19.552 1.00 66.56 102 LEU A O 1
ATOM 795 N N . ILE A 1 103 ? 38.277 53.925 -19.380 1.00 63.72 103 ILE A N 1
ATOM 796 C CA . ILE A 1 103 ? 37.775 54.419 -20.669 1.00 63.72 103 ILE A CA 1
ATOM 797 C C . ILE A 1 103 ? 37.749 55.955 -20.680 1.00 63.72 103 ILE A C 1
ATOM 799 O O . ILE A 1 103 ? 38.187 56.564 -21.644 1.00 63.72 103 ILE A O 1
ATOM 803 N N . GLU A 1 104 ? 37.336 56.588 -19.579 1.00 62.94 104 GLU A N 1
ATOM 804 C CA . GLU A 1 104 ? 37.316 58.058 -19.469 1.00 62.94 104 GLU A CA 1
ATOM 805 C C . GLU A 1 104 ? 38.713 58.702 -19.425 1.00 62.94 104 GLU A C 1
ATOM 807 O O . GLU A 1 104 ? 38.838 59.892 -19.683 1.00 62.94 104 GLU A O 1
ATOM 812 N N . LYS A 1 105 ? 39.775 57.953 -19.094 1.00 60.47 105 LYS A N 1
ATOM 813 C CA . LYS A 1 105 ? 41.144 58.497 -19.037 1.00 60.47 105 LYS A CA 1
ATOM 814 C C . LYS A 1 105 ? 41.863 58.511 -20.382 1.00 60.47 105 LYS A C 1
ATOM 816 O O . LYS A 1 105 ? 42.881 59.192 -20.491 1.00 60.47 105 LYS A O 1
ATOM 821 N N . ASP A 1 106 ? 41.356 57.774 -21.364 1.00 58.84 106 ASP A N 1
ATOM 822 C CA . ASP A 1 106 ? 41.972 57.673 -22.686 1.00 58.84 106 ASP A CA 1
ATOM 823 C C . ASP A 1 106 ? 41.490 58.793 -23.634 1.00 58.84 106 ASP A C 1
ATOM 825 O O . ASP A 1 106 ? 42.213 59.143 -24.565 1.00 58.84 106 ASP A O 1
ATOM 829 N N . ASP A 1 107 ? 40.342 59.423 -23.350 1.00 59.62 107 ASP A N 1
ATOM 830 C CA . ASP A 1 107 ? 39.760 60.507 -24.167 1.00 59.62 107 ASP A CA 1
ATOM 831 C C . ASP A 1 107 ? 40.371 61.904 -23.887 1.00 59.62 107 ASP A C 1
ATOM 833 O O . ASP A 1 107 ? 40.190 62.828 -24.678 1.00 59.62 107 ASP A O 1
ATOM 837 N N . ASP A 1 108 ? 41.137 62.070 -22.798 1.00 58.62 108 ASP A N 1
ATOM 838 C CA . ASP A 1 108 ? 41.771 63.348 -22.408 1.00 58.62 108 ASP A CA 1
ATOM 839 C C . ASP A 1 108 ? 43.222 63.510 -22.919 1.00 58.62 108 ASP A C 1
ATOM 841 O O . ASP A 1 108 ? 43.879 64.510 -22.617 1.00 58.62 108 ASP A O 1
ATOM 845 N N . ASN A 1 109 ? 43.757 62.547 -23.683 1.00 59.66 109 ASN A N 1
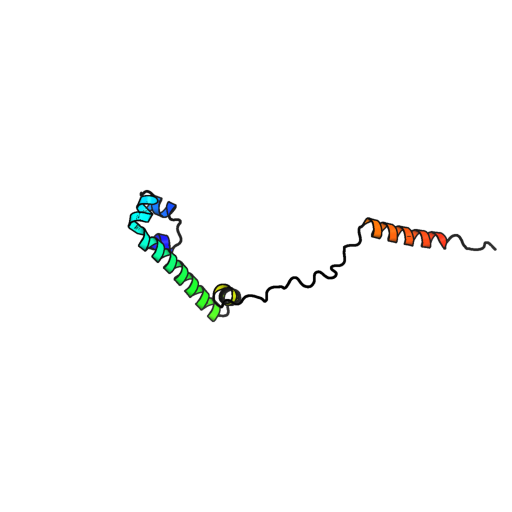ATOM 846 C CA . ASN A 1 109 ? 45.133 62.591 -24.197 1.00 59.66 109 ASN A CA 1
ATOM 847 C C . ASN A 1 109 ? 45.209 62.620 -25.730 1.00 59.66 109 ASN A C 1
ATOM 849 O O . ASN A 1 109 ? 45.975 61.870 -26.335 1.00 59.66 109 ASN A O 1
ATOM 853 N N . ASP A 1 110 ? 44.475 63.543 -26.344 1.00 63.88 110 ASP A N 1
ATOM 854 C CA . ASP A 1 110 ? 44.857 64.073 -27.651 1.00 63.88 110 ASP A CA 1
ATOM 855 C C . ASP A 1 110 ? 45.725 65.325 -27.435 1.00 63.88 110 ASP A C 1
ATOM 857 O O . ASP A 1 110 ? 45.230 66.339 -26.929 1.00 63.88 110 ASP A O 1
ATOM 861 N N . PRO A 1 111 ? 47.026 65.315 -27.792 1.00 58.97 111 PRO A N 1
ATOM 862 C CA . PRO A 1 111 ? 47.783 66.553 -27.827 1.00 58.97 111 PRO A CA 1
ATOM 863 C C . PRO A 1 111 ? 47.182 67.445 -28.920 1.00 58.97 111 PRO A C 1
ATOM 865 O O . PRO A 1 111 ? 47.179 67.101 -30.102 1.00 58.97 111 PRO A O 1
ATOM 868 N N . ILE A 1 112 ? 46.643 68.597 -28.514 1.00 57.66 112 ILE A N 1
ATOM 869 C CA . ILE A 1 112 ? 46.202 69.636 -29.442 1.00 57.66 112 ILE A CA 1
ATOM 870 C C . ILE A 1 112 ? 47.438 70.192 -30.164 1.00 57.66 112 ILE A C 1
ATOM 872 O O . ILE A 1 112 ? 48.273 70.833 -29.524 1.00 57.66 112 ILE A O 1
ATOM 876 N N . ALA A 1 113 ? 47.425 70.018 -31.492 1.00 49.22 113 ALA A N 1
ATOM 877 C CA . ALA A 1 113 ? 48.267 70.632 -32.531 1.00 49.22 113 ALA A CA 1
ATOM 878 C C . ALA A 1 113 ? 49.710 70.116 -32.694 1.00 49.22 113 ALA A C 1
ATOM 880 O O . ALA A 1 113 ? 50.526 70.215 -31.754 1.00 49.22 113 ALA A O 1
#

pLDDT: mean 82.75, std 15.02, range [47.25, 97.94]

Radius of gyration: 34.11 Å; chains: 1; bounding box: 69×81×54 Å

Sequence (113 aa):
MRQLAIVGLPQDDIAKLARCSPKTLRKHFRRELDEGGAEANALVAGFLFQAAKAGNVAAQIFWLKTRSRWQPPAETSADTAKADTPESDDKIIENMKARMRLIEKDDDNDPIA